Protein AF-A0A2W1A8T0-F1 (afdb_monomer_lite)

Foldseek 3Di:
DDPPPDCLPVVLVVLLVVLVVQLVVLCVQLVVCVVVVVNVVSVVSNVSNVVSVVSNVVSVVVRDDPPDPDD

Secondary structure (DSSP, 8-state):
---------HHHHHHHHHHHHHHHHHHHHHHHHHHTT-HHHHHHHHHTHHHHHHHHHHHHHHS--TTS---

Sequence (71 aa):
MSIQQPRIPAAAVVMRVVSILGMGMSSSAAVLLLVGAEWLWAGVSVAAFVPFLVMMYLVDRMIPDPRSPRT

pLDDT: mean 85.58, std 13.02, range [48.84, 96.56]

Radius of gyration: 17.26 Å; chains: 1; bounding box: 49×28×41 Å

Structure (mmCIF, N/CA/C/O backbone):
data_AF-A0A2W1A8T0-F1
#
_entry.id   AF-A0A2W1A8T0-F1
#
loop_
_atom_site.group_PDB
_atom_site.id
_atom_site.type_symbol
_atom_site.label_atom_id
_atom_site.label_alt_id
_atom_site.label_comp_id
_atom_site.label_asym_id
_atom_site.label_entity_id
_atom_site.label_seq_id
_atom_site.pdbx_PDB_ins_code
_atom_site.Cartn_x
_atom_site.Cartn_y
_atom_site.Cartn_z
_atom_site.occupancy
_atom_site.B_iso_or_equiv
_atom_site.auth_seq_id
_atom_site.auth_comp_id
_atom_site.auth_asym_id
_atom_site.auth_atom_id
_atom_site.pdbx_PDB_model_num
ATOM 1 N N . MET A 1 1 ? -24.477 23.768 24.806 1.00 48.84 1 MET A N 1
ATOM 2 C CA . MET A 1 1 ? -24.432 23.044 23.519 1.00 48.84 1 MET A CA 1
ATOM 3 C C . MET A 1 1 ? -23.151 22.217 23.514 1.00 48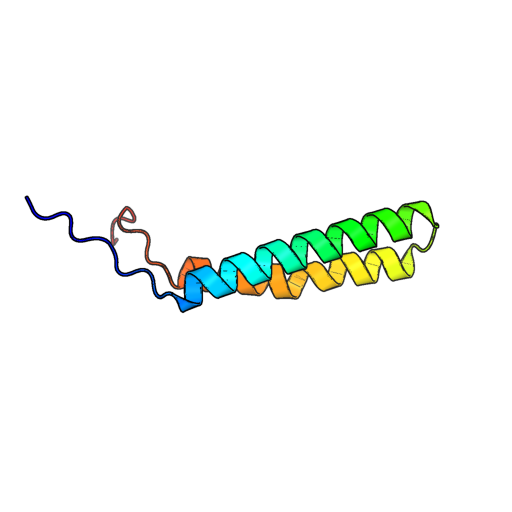.84 1 MET A C 1
ATOM 5 O O . MET A 1 1 ? -22.088 22.750 23.230 1.00 48.84 1 MET A O 1
ATOM 9 N N . SER A 1 2 ? -23.199 20.977 24.004 1.00 54.25 2 SER A N 1
ATOM 10 C CA . SER A 1 2 ? -22.017 20.111 24.090 1.00 54.25 2 SER A CA 1
ATOM 11 C C . SER A 1 2 ? -21.683 19.576 22.698 1.00 54.25 2 SER A C 1
ATOM 13 O O . SER A 1 2 ? -22.510 18.919 22.070 1.00 54.25 2 SER A O 1
ATOM 15 N N . ILE A 1 3 ? -20.479 19.870 22.201 1.00 60.16 3 ILE A N 1
ATOM 16 C CA . ILE A 1 3 ? -19.957 19.271 20.970 1.00 60.16 3 ILE A CA 1
ATOM 17 C C . ILE A 1 3 ? -19.708 17.794 21.273 1.00 60.16 3 ILE A C 1
ATOM 19 O O . ILE A 1 3 ? -18.697 17.426 21.868 1.00 60.16 3 ILE A O 1
ATOM 23 N N . GLN A 1 4 ? -20.665 16.944 20.913 1.00 58.94 4 GLN A N 1
ATOM 24 C CA . GLN A 1 4 ? -20.499 15.500 20.961 1.00 58.94 4 GLN A CA 1
ATOM 25 C C . GLN A 1 4 ? -19.540 15.132 19.819 1.00 58.94 4 GLN A C 1
ATOM 27 O O . GLN A 1 4 ? -19.958 14.935 18.681 1.00 58.94 4 GLN A O 1
ATOM 32 N N . GLN A 1 5 ? -18.230 15.149 20.090 1.00 65.19 5 GLN A N 1
ATOM 33 C CA . GLN A 1 5 ? -17.233 14.733 19.107 1.00 65.19 5 GLN A CA 1
ATOM 34 C C . GLN A 1 5 ? -17.535 13.287 18.687 1.00 65.19 5 GLN A C 1
ATOM 36 O O . GLN A 1 5 ? -17.646 12.420 19.564 1.00 65.19 5 GLN A O 1
ATOM 41 N N . PRO A 1 6 ? -17.668 13.002 17.377 1.00 66.19 6 PRO A N 1
ATOM 42 C CA . PRO A 1 6 ? -17.722 11.633 16.893 1.00 66.19 6 PRO A CA 1
ATOM 43 C C . PRO A 1 6 ? -16.499 10.900 17.440 1.00 66.19 6 PRO A C 1
ATOM 45 O O . PRO A 1 6 ? -15.366 11.324 17.204 1.00 66.19 6 PRO A O 1
ATOM 48 N N . ARG A 1 7 ? -16.711 9.836 18.221 1.00 71.25 7 ARG A N 1
ATOM 49 C CA . ARG A 1 7 ? -15.609 9.011 18.726 1.00 71.25 7 ARG A CA 1
ATOM 50 C C . ARG A 1 7 ? -15.037 8.226 17.552 1.00 71.25 7 ARG A C 1
ATOM 52 O O . ARG A 1 7 ? -15.447 7.097 17.302 1.00 71.25 7 ARG A O 1
ATOM 59 N N . ILE A 1 8 ? -14.124 8.845 16.809 1.00 73.81 8 ILE A N 1
ATOM 60 C CA . ILE A 1 8 ? -13.362 8.156 15.773 1.00 73.81 8 ILE A CA 1
ATOM 61 C C . ILE A 1 8 ? -12.475 7.142 16.502 1.00 73.81 8 ILE A C 1
ATOM 63 O O . ILE A 1 8 ? -11.704 7.535 17.383 1.00 73.81 8 ILE A O 1
ATOM 67 N N . PRO A 1 9 ? -12.582 5.842 16.191 1.00 81.88 9 PRO A N 1
ATOM 68 C CA . PRO A 1 9 ? -11.734 4.850 16.826 1.00 81.88 9 PRO A CA 1
ATOM 69 C C . PRO A 1 9 ? -10.271 5.147 16.479 1.00 81.88 9 PRO A C 1
ATOM 71 O O . PRO A 1 9 ? -9.933 5.334 15.311 1.00 81.88 9 PRO A O 1
ATOM 74 N N . ALA A 1 10 ? -9.389 5.163 17.485 1.00 85.88 10 ALA A N 1
ATOM 75 C CA . ALA A 1 10 ? -7.959 5.431 17.290 1.00 85.88 10 ALA A CA 1
ATOM 76 C C . ALA A 1 10 ? -7.329 4.489 16.244 1.00 85.88 10 ALA A C 1
ATOM 78 O O . ALA A 1 10 ? -6.472 4.902 15.466 1.00 85.88 10 ALA A O 1
ATOM 79 N N . ALA A 1 11 ? -7.830 3.252 16.158 1.00 86.31 11 ALA A N 1
ATOM 80 C CA . ALA A 1 11 ? -7.440 2.282 15.142 1.00 86.31 11 ALA A CA 1
ATOM 81 C C . ALA A 1 11 ? -7.649 2.795 13.705 1.00 86.31 11 ALA A C 1
ATOM 83 O O . ALA A 1 11 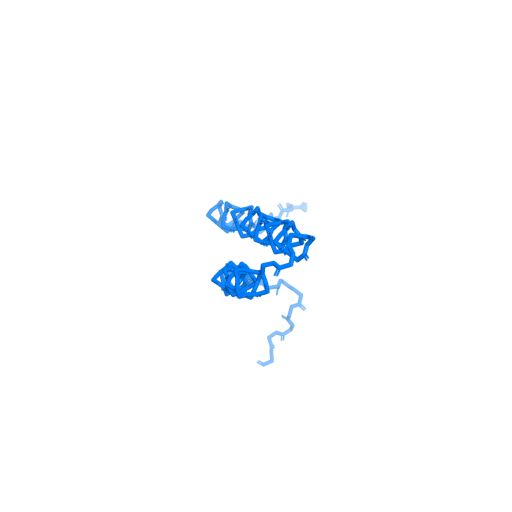? -6.778 2.597 12.865 1.00 86.31 11 ALA A O 1
ATOM 84 N N . ALA A 1 12 ? -8.742 3.506 13.411 1.00 88.94 12 ALA A N 1
ATOM 85 C CA . ALA A 1 12 ? -8.9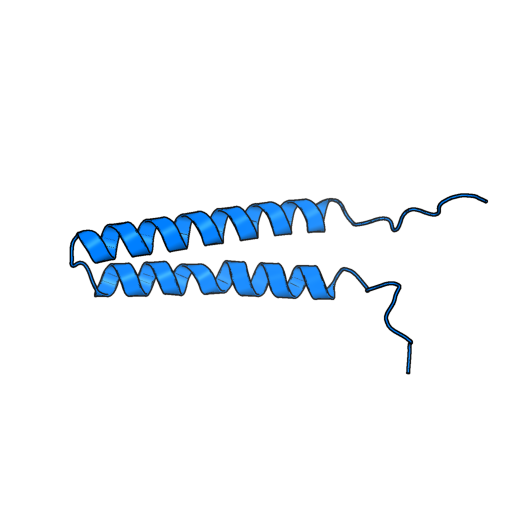84 4.045 12.071 1.00 88.94 12 ALA A CA 1
ATOM 86 C C . ALA A 1 12 ? -7.948 5.112 11.687 1.00 88.94 12 ALA A C 1
ATOM 88 O O . ALA A 1 12 ? -7.487 5.151 10.548 1.00 88.94 12 ALA A O 1
ATOM 89 N N . VAL A 1 13 ? -7.525 5.941 12.646 1.00 89.56 13 VAL A N 1
ATOM 90 C CA . VAL A 1 13 ? -6.471 6.942 12.421 1.00 89.56 13 VAL A CA 1
ATOM 91 C C . VAL A 1 13 ? -5.142 6.257 12.112 1.00 89.56 13 VAL A C 1
ATOM 93 O O . VAL A 1 13 ? -4.503 6.589 11.115 1.00 89.56 13 VAL A O 1
ATOM 96 N N . VAL A 1 14 ? -4.759 5.259 12.913 1.00 92.94 14 VAL A N 1
ATOM 97 C CA . VAL A 1 14 ? -3.527 4.484 12.692 1.00 92.94 14 VAL A CA 1
ATOM 98 C C . VAL A 1 14 ? -3.552 3.808 11.321 1.00 92.94 14 VAL A C 1
ATOM 100 O O . VAL A 1 14 ? -2.596 3.929 10.558 1.00 92.94 14 VAL A O 1
ATOM 103 N N . MET A 1 15 ? -4.663 3.162 10.966 1.00 92.50 15 MET A N 1
ATOM 104 C CA . MET A 1 15 ? -4.809 2.471 9.684 1.00 92.50 15 MET A CA 1
ATOM 105 C C . MET A 1 15 ? -4.713 3.431 8.490 1.00 92.50 15 MET A C 1
ATOM 107 O O . MET A 1 15 ? -4.091 3.087 7.483 1.00 92.50 15 MET A O 1
ATOM 111 N N . ARG A 1 16 ? -5.251 4.655 8.601 1.00 91.75 16 ARG A N 1
ATOM 112 C CA . ARG A 1 16 ? -5.077 5.697 7.573 1.00 91.75 16 ARG A CA 1
ATOM 113 C C . ARG A 1 16 ? -3.620 6.113 7.428 1.00 91.75 16 ARG A C 1
ATOM 115 O O . ARG A 1 16 ? -3.122 6.153 6.309 1.00 91.75 16 ARG A O 1
ATOM 122 N N . VAL A 1 17 ? -2.933 6.386 8.537 1.00 94.31 17 VAL A N 1
ATOM 123 C CA . VAL A 1 17 ? -1.514 6.779 8.513 1.00 94.31 17 VAL A CA 1
ATOM 124 C C . VAL A 1 17 ? -0.668 5.690 7.855 1.00 94.31 17 VAL A C 1
ATOM 126 O O . VAL A 1 17 ? 0.093 5.984 6.938 1.00 94.31 17 VAL A O 1
ATOM 129 N N . VAL A 1 18 ? -0.857 4.428 8.252 1.00 95.44 18 VAL A N 1
ATOM 130 C CA . VAL A 1 18 ? -0.153 3.285 7.649 1.00 95.44 18 VAL A CA 1
ATOM 131 C C . VAL A 1 18 ? -0.454 3.174 6.153 1.00 95.44 18 VAL A C 1
ATOM 133 O O . VAL A 1 18 ? 0.465 2.974 5.364 1.00 95.44 18 VAL A O 1
ATOM 136 N N . SER A 1 19 ? -1.714 3.360 5.749 1.00 94.25 19 SER A N 1
ATOM 137 C CA . SER A 1 19 ? -2.108 3.296 4.336 1.00 94.25 19 SER A CA 1
ATOM 138 C C . SER A 1 19 ? -1.453 4.402 3.507 1.00 94.25 19 SER A C 1
ATOM 140 O O . SER A 1 19 ? -0.921 4.125 2.437 1.00 94.25 19 SER A O 1
ATOM 142 N N . ILE A 1 20 ? -1.443 5.642 4.004 1.00 94.75 20 ILE A N 1
ATOM 143 C CA . ILE A 1 20 ? -0.826 6.787 3.318 1.00 94.75 20 ILE A CA 1
ATOM 144 C C . ILE A 1 20 ? 0.687 6.583 3.181 1.00 94.75 20 ILE A C 1
ATOM 146 O O . ILE A 1 20 ? 1.238 6.802 2.103 1.00 94.75 20 ILE A O 1
ATOM 150 N N . LEU A 1 21 ? 1.355 6.137 4.249 1.00 96.56 21 LEU A N 1
ATOM 151 C CA . LEU A 1 21 ? 2.796 5.876 4.225 1.00 96.56 21 LEU A CA 1
ATOM 152 C C . LEU A 1 21 ? 3.152 4.734 3.268 1.00 96.56 21 LEU A C 1
ATOM 154 O O . LEU A 1 21 ? 4.090 4.870 2.484 1.00 96.56 21 LEU A O 1
ATOM 158 N N . GLY A 1 22 ? 2.388 3.639 3.301 1.00 94.00 22 GLY A N 1
ATOM 159 C CA . GLY A 1 22 ? 2.572 2.504 2.399 1.00 94.00 22 GLY A CA 1
ATOM 160 C C . GLY A 1 22 ? 2.399 2.901 0.936 1.00 94.00 22 GLY A C 1
ATOM 161 O O . GLY A 1 22 ? 3.278 2.641 0.119 1.00 94.00 22 GLY A O 1
ATOM 162 N N . MET A 1 23 ? 1.325 3.632 0.625 1.00 95.75 23 MET A N 1
ATOM 163 C CA . MET A 1 23 ? 1.092 4.194 -0.706 1.00 95.75 23 MET A CA 1
ATOM 164 C C . MET A 1 23 ? 2.248 5.097 -1.156 1.00 95.75 23 MET A C 1
ATOM 166 O O . MET A 1 23 ? 2.801 4.889 -2.234 1.00 95.75 23 MET A O 1
ATOM 170 N N . GLY A 1 24 ? 2.668 6.051 -0.319 1.00 95.88 24 GLY A N 1
ATOM 171 C CA . GLY A 1 24 ? 3.766 6.967 -0.640 1.00 95.88 24 GLY A CA 1
ATOM 172 C C . GLY A 1 24 ? 5.103 6.257 -0.887 1.00 95.88 24 GLY A C 1
ATOM 173 O O . GLY A 1 24 ? 5.832 6.611 -1.819 1.00 95.88 24 GLY A O 1
ATOM 174 N N . MET A 1 25 ? 5.419 5.225 -0.098 1.00 95.50 25 MET A N 1
ATOM 175 C CA . MET A 1 25 ? 6.605 4.392 -0.327 1.00 95.50 25 MET A CA 1
ATOM 176 C C . MET A 1 25 ? 6.504 3.610 -1.637 1.00 95.50 25 MET A C 1
ATOM 178 O O . MET A 1 25 ? 7.438 3.654 -2.436 1.00 95.50 25 MET A O 1
ATOM 182 N N . SER A 1 26 ? 5.376 2.944 -1.891 1.00 95.12 26 SER A N 1
ATOM 183 C CA . SER A 1 26 ? 5.152 2.182 -3.123 1.00 95.12 26 SER A CA 1
ATOM 184 C C . SER A 1 26 ? 5.237 3.062 -4.373 1.00 95.12 26 SER A C 1
ATOM 186 O O . SER A 1 26 ? 5.897 2.678 -5.339 1.00 95.12 26 SER A O 1
ATOM 188 N N . SER A 1 27 ? 4.652 4.266 -4.354 1.00 94.06 27 SER A N 1
ATOM 189 C CA . SER A 1 27 ? 4.769 5.206 -5.477 1.00 94.06 27 SER A CA 1
ATOM 190 C C . SER A 1 27 ? 6.197 5.706 -5.668 1.00 94.06 27 SER A C 1
ATOM 192 O O . SER A 1 27 ? 6.666 5.791 -6.800 1.00 94.06 27 SER A O 1
ATOM 194 N N . SER A 1 28 ? 6.908 6.005 -4.577 1.00 96.56 28 SER A N 1
ATOM 195 C CA . SER A 1 28 ? 8.300 6.465 -4.656 1.00 96.56 28 SER A CA 1
ATOM 196 C C . SER A 1 28 ? 9.210 5.376 -5.230 1.00 96.56 28 SER A C 1
ATOM 198 O O . SER A 1 28 ? 9.996 5.647 -6.135 1.00 96.56 28 SER A O 1
ATOM 200 N N . ALA A 1 29 ? 9.055 4.130 -4.770 1.00 94.88 29 ALA A N 1
ATOM 201 C CA . ALA A 1 29 ? 9.784 2.980 -5.297 1.00 94.88 29 ALA A CA 1
ATOM 202 C C . ALA A 1 29 ? 9.485 2.748 -6.785 1.00 94.88 29 ALA A C 1
ATOM 204 O O . ALA A 1 29 ? 10.412 2.564 -7.571 1.00 94.88 29 ALA A O 1
ATOM 205 N N . ALA A 1 30 ? 8.214 2.827 -7.192 1.00 94.69 30 ALA A N 1
ATOM 206 C CA . ALA A 1 30 ? 7.827 2.687 -8.592 1.00 94.69 30 ALA A CA 1
ATOM 207 C C . ALA A 1 30 ? 8.499 3.739 -9.488 1.00 94.69 30 ALA A C 1
ATOM 209 O O . ALA A 1 30 ? 9.032 3.388 -10.538 1.00 94.69 30 ALA A O 1
ATOM 210 N N . VAL A 1 31 ? 8.529 5.009 -9.066 1.00 95.25 31 VAL A N 1
ATOM 211 C CA . VAL A 1 31 ? 9.201 6.084 -9.816 1.00 95.25 31 VAL A CA 1
ATOM 212 C C . VAL A 1 31 ? 10.704 5.827 -9.923 1.00 95.25 31 VAL A C 1
ATOM 214 O O . VAL A 1 31 ? 11.255 5.929 -11.016 1.00 95.25 31 VAL A O 1
ATOM 217 N N . LEU A 1 32 ? 11.368 5.447 -8.828 1.00 96.00 32 LEU A N 1
ATOM 218 C CA . LEU A 1 32 ? 12.806 5.147 -8.844 1.00 96.00 32 LEU A CA 1
ATOM 219 C C . LEU A 1 32 ? 13.141 3.965 -9.766 1.00 96.00 32 LEU A C 1
ATOM 221 O O . LEU A 1 32 ? 14.123 4.017 -10.504 1.00 96.00 32 LEU A O 1
ATOM 225 N N . LEU A 1 33 ? 12.307 2.925 -9.772 1.00 94.94 33 LEU A N 1
ATOM 226 C CA . LEU A 1 33 ? 12.482 1.762 -10.644 1.00 94.94 33 LEU A CA 1
ATOM 227 C C . LEU A 1 33 ? 12.221 2.097 -12.116 1.00 94.94 33 LEU A C 1
ATOM 229 O O . LEU A 1 33 ? 12.945 1.614 -12.984 1.00 94.94 33 LEU A O 1
ATOM 233 N N . LEU A 1 34 ? 11.255 2.974 -12.407 1.00 93.75 34 LEU A N 1
ATOM 234 C CA . LEU A 1 34 ? 11.041 3.498 -13.761 1.00 93.75 34 LEU A CA 1
ATOM 235 C C . LEU A 1 34 ? 12.249 4.297 -14.257 1.00 93.75 34 LEU A C 1
ATOM 237 O O . LEU A 1 34 ? 12.642 4.140 -15.411 1.00 93.75 34 LEU A O 1
ATOM 241 N N . VAL A 1 35 ? 12.872 5.105 -13.391 1.00 95.50 35 VAL A N 1
ATOM 242 C CA . VAL A 1 35 ? 14.113 5.829 -13.722 1.00 95.50 35 VAL A CA 1
ATOM 243 C C . VAL A 1 35 ? 15.250 4.854 -14.051 1.00 95.50 35 VAL A C 1
ATOM 245 O O . VAL A 1 35 ? 16.021 5.108 -14.972 1.00 95.50 35 VAL A O 1
ATOM 248 N N . GLY A 1 36 ? 15.326 3.721 -13.349 1.00 94.06 36 GLY A N 1
ATOM 249 C CA . GLY A 1 36 ? 16.283 2.645 -13.623 1.00 94.06 36 GLY A CA 1
ATOM 250 C C . GLY A 1 36 ? 15.944 1.746 -14.821 1.00 94.06 36 GLY A C 1
ATOM 251 O O . GLY A 1 36 ? 16.680 0.798 -15.061 1.00 94.06 36 GLY A O 1
ATOM 252 N N . ALA A 1 37 ? 14.856 2.012 -15.559 1.00 91.06 37 ALA A N 1
ATOM 253 C CA . ALA A 1 37 ? 14.324 1.157 -16.632 1.00 91.06 37 ALA A CA 1
ATOM 254 C C . ALA A 1 37 ? 13.935 -0.277 -16.194 1.00 91.06 37 ALA A C 1
ATOM 256 O O . ALA A 1 37 ? 13.811 -1.184 -17.018 1.00 91.06 37 ALA A O 1
ATOM 257 N N . GLU A 1 38 ? 13.658 -0.476 -14.904 1.00 93.00 38 GLU A N 1
ATOM 258 C CA . GLU A 1 38 ? 13.233 -1.747 -14.310 1.00 93.00 38 GLU A CA 1
ATOM 259 C C . GLU A 1 38 ? 11.701 -1.890 -14.364 1.00 93.00 38 GLU A C 1
ATOM 261 O O . GLU A 1 38 ? 11.000 -1.881 -13.348 1.00 93.00 38 GLU A O 1
ATOM 266 N N . TRP A 1 39 ? 11.154 -2.001 -15.578 1.00 89.19 39 TRP A N 1
ATOM 267 C CA . TRP A 1 39 ? 9.707 -1.939 -15.845 1.00 89.19 39 TRP A CA 1
ATOM 268 C C . TRP A 1 39 ? 8.874 -2.972 -15.073 1.00 89.19 39 TRP A C 1
ATOM 270 O O . TRP A 1 39 ? 7.786 -2.656 -14.590 1.00 89.19 39 TRP A O 1
ATOM 280 N N . LEU A 1 40 ? 9.383 -4.201 -14.929 1.00 93.88 40 LEU A N 1
ATOM 281 C CA . LEU A 1 40 ? 8.692 -5.265 -14.192 1.00 93.88 40 LEU A CA 1
ATOM 282 C C . LEU A 1 40 ? 8.589 -4.930 -12.701 1.00 93.88 40 LEU A C 1
ATOM 284 O O . LEU A 1 40 ? 7.505 -4.999 -12.123 1.00 93.88 40 LEU A O 1
ATOM 288 N N . TRP A 1 41 ? 9.697 -4.515 -12.088 1.00 92.19 41 TRP A N 1
ATOM 289 C CA . TRP A 1 41 ? 9.736 -4.158 -10.670 1.00 92.19 41 TRP A CA 1
ATOM 290 C C . TRP A 1 41 ? 8.964 -2.876 -10.373 1.00 92.19 41 TRP A C 1
ATOM 292 O O . TRP A 1 41 ? 8.330 -2.770 -9.318 1.00 92.19 41 TRP A O 1
ATOM 302 N N . ALA A 1 42 ? 8.948 -1.928 -11.310 1.00 91.50 42 ALA A N 1
ATOM 303 C CA . ALA A 1 42 ? 8.063 -0.775 -11.244 1.00 91.50 42 ALA A CA 1
ATOM 304 C C . ALA A 1 42 ? 6.590 -1.213 -11.206 1.00 91.50 42 ALA A C 1
ATOM 306 O O . ALA A 1 42 ? 5.843 -0.770 -10.334 1.00 91.50 42 ALA A O 1
ATOM 307 N N . GLY A 1 43 ? 6.191 -2.146 -12.078 1.00 93.62 43 GLY A N 1
ATOM 308 C CA . GLY A 1 43 ? 4.850 -2.736 -12.074 1.00 93.62 43 GLY A CA 1
ATOM 309 C C . GLY A 1 43 ? 4.502 -3.421 -10.748 1.00 93.62 43 GLY A C 1
ATOM 310 O O . GLY A 1 43 ? 3.431 -3.176 -10.192 1.00 93.62 43 GLY A O 1
ATOM 311 N N . VAL A 1 44 ? 5.424 -4.211 -10.187 1.00 95.19 44 VAL A N 1
ATOM 312 C CA . VAL A 1 44 ? 5.253 -4.847 -8.865 1.00 95.19 44 VAL A CA 1
ATOM 313 C C . VAL A 1 44 ? 5.106 -3.802 -7.755 1.00 95.19 44 VAL A C 1
ATOM 315 O O . VAL A 1 44 ? 4.262 -3.951 -6.873 1.00 95.19 44 VAL A O 1
ATOM 318 N N . SER A 1 45 ? 5.873 -2.714 -7.811 1.00 93.50 45 SER A N 1
ATOM 319 C CA . SER A 1 45 ? 5.800 -1.635 -6.818 1.00 93.50 45 SER A CA 1
ATOM 320 C C . SER A 1 45 ? 4.476 -0.875 -6.887 1.00 93.50 45 SER A C 1
ATOM 322 O O . SER A 1 45 ? 3.905 -0.539 -5.851 1.00 93.50 45 SER A O 1
ATOM 324 N N . VAL A 1 46 ? 3.930 -0.670 -8.089 1.00 94.06 46 VAL A N 1
ATOM 325 C CA . VAL A 1 46 ? 2.570 -0.139 -8.264 1.00 94.06 46 VAL A CA 1
ATOM 326 C C . VAL A 1 46 ? 1.525 -1.134 -7.757 1.00 94.06 46 VAL A C 1
ATOM 328 O O . VAL A 1 46 ? 0.573 -0.734 -7.095 1.00 94.06 46 VAL A O 1
ATOM 331 N N . ALA A 1 47 ? 1.698 -2.437 -7.988 1.00 94.62 47 ALA A N 1
ATOM 332 C CA . ALA A 1 47 ? 0.786 -3.448 -7.454 1.00 94.62 47 ALA A CA 1
ATOM 333 C C . ALA A 1 47 ? 0.789 -3.481 -5.912 1.00 94.62 47 ALA A C 1
ATOM 335 O O . ALA A 1 47 ? -0.260 -3.679 -5.298 1.00 94.62 47 ALA A O 1
ATOM 336 N N . ALA A 1 48 ? 1.928 -3.193 -5.272 1.00 93.81 48 ALA A N 1
ATOM 337 C CA . ALA A 1 48 ? 2.031 -3.057 -3.817 1.00 93.81 48 ALA A CA 1
ATOM 338 C C . ALA A 1 48 ? 1.200 -1.888 -3.247 1.00 93.81 48 ALA A C 1
ATOM 340 O O . ALA A 1 48 ? 0.928 -1.856 -2.050 1.00 93.81 48 ALA A O 1
ATOM 341 N N . PHE A 1 49 ? 0.725 -0.973 -4.094 1.00 92.94 49 PHE A N 1
ATOM 342 C CA . PHE A 1 49 ? -0.195 0.101 -3.721 1.00 92.94 49 PHE A CA 1
ATOM 343 C C . PHE A 1 49 ? -1.605 -0.420 -3.393 1.00 92.94 49 PHE A C 1
ATOM 345 O O . PHE A 1 49 ? -2.295 0.124 -2.529 1.00 92.94 49 PHE A O 1
ATOM 352 N N . VAL A 1 50 ? -2.030 -1.498 -4.061 1.00 94.88 50 VAL A N 1
ATOM 353 C CA . VAL A 1 50 ? -3.380 -2.074 -3.964 1.00 94.88 50 VAL A CA 1
ATOM 354 C C . VAL A 1 50 ? -3.784 -2.449 -2.533 1.00 94.88 50 VAL A C 1
ATOM 356 O O . VAL A 1 50 ? -4.858 -2.014 -2.116 1.00 94.88 50 VAL A O 1
ATOM 359 N N . PRO A 1 51 ? -2.994 -3.201 -1.738 1.00 93.69 51 PRO A N 1
ATOM 360 C CA . PRO A 1 51 ? -3.397 -3.555 -0.375 1.00 93.69 51 PRO A CA 1
ATOM 361 C C . PRO A 1 51 ? -3.632 -2.328 0.514 1.00 93.69 51 PRO A C 1
ATOM 363 O O . PRO A 1 51 ? -4.599 -2.303 1.275 1.00 93.69 51 PRO A O 1
ATOM 366 N N . PHE A 1 52 ? -2.815 -1.279 0.384 1.00 93.38 52 PHE A N 1
ATOM 367 C CA . PHE A 1 52 ? -3.007 -0.039 1.140 1.00 93.38 52 PHE A CA 1
ATOM 368 C C . PHE A 1 52 ? -4.247 0.728 0.680 1.00 93.38 52 PHE A C 1
ATOM 370 O O . PHE A 1 52 ? -4.961 1.301 1.503 1.00 93.38 52 PHE A O 1
ATOM 377 N N . LEU A 1 53 ? -4.542 0.706 -0.620 1.00 92.50 53 LEU A N 1
ATOM 378 C CA . LEU A 1 53 ? -5.742 1.322 -1.175 1.00 92.50 53 LEU A CA 1
ATOM 379 C C . LEU A 1 53 ? -7.014 0.616 -0.684 1.00 92.50 53 LEU A C 1
ATOM 381 O O . LEU A 1 53 ? -7.965 1.275 -0.264 1.00 92.50 53 LEU A O 1
ATOM 385 N N . VAL A 1 54 ? -7.004 -0.720 -0.645 1.00 93.81 54 VAL A N 1
ATOM 386 C CA . VAL A 1 54 ? -8.088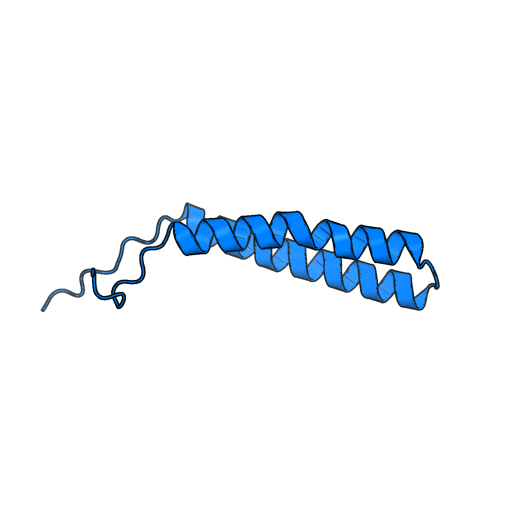 -1.515 -0.046 1.00 93.81 54 VAL A CA 1
ATOM 387 C C . VAL A 1 54 ? -8.224 -1.203 1.443 1.00 93.81 54 VAL A C 1
ATOM 389 O O . VAL A 1 54 ? -9.335 -0.998 1.927 1.00 93.81 54 VAL A O 1
ATOM 392 N N . MET A 1 55 ? -7.111 -1.119 2.171 1.00 92.38 55 MET A N 1
ATOM 393 C CA . MET A 1 55 ? -7.124 -0.799 3.596 1.00 92.38 55 MET A CA 1
ATOM 394 C C . MET A 1 55 ? -7.740 0.577 3.868 1.00 92.38 55 MET A C 1
ATOM 396 O O . MET A 1 55 ? -8.620 0.693 4.720 1.00 92.38 55 MET A O 1
ATOM 400 N N . MET A 1 56 ? -7.355 1.594 3.097 1.00 91.88 56 MET A N 1
ATOM 401 C CA . MET A 1 56 ? -7.938 2.935 3.176 1.00 91.88 56 MET A CA 1
ATOM 402 C 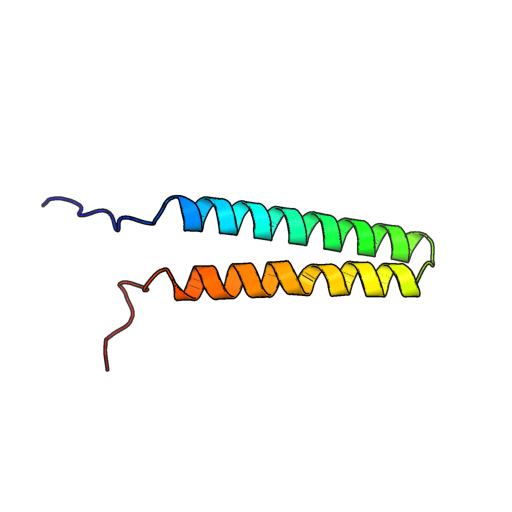C . MET A 1 56 ? -9.448 2.913 2.908 1.00 91.88 56 MET A C 1
ATOM 404 O O . MET A 1 56 ? -10.228 3.460 3.686 1.00 91.88 56 MET A O 1
ATOM 408 N N . TYR A 1 57 ? -9.866 2.208 1.856 1.00 92.31 57 TYR A N 1
ATOM 409 C CA . TYR A 1 57 ? -11.274 2.065 1.497 1.00 92.31 57 TYR A CA 1
ATOM 410 C C . TYR A 1 57 ? -12.112 1.406 2.603 1.00 92.31 57 TYR A C 1
ATOM 412 O O . TYR A 1 57 ? -13.230 1.838 2.896 1.00 92.31 57 TYR A O 1
ATOM 420 N N . LEU A 1 58 ? -11.572 0.368 3.247 1.00 90.81 58 LEU A N 1
ATOM 421 C CA . LEU A 1 58 ? -12.232 -0.291 4.373 1.00 90.81 58 LEU A CA 1
ATOM 422 C C . LEU A 1 58 ? -12.374 0.654 5.569 1.00 90.81 58 LEU A C 1
ATOM 424 O O . LEU A 1 58 ? -13.436 0.687 6.188 1.00 90.81 58 LEU A O 1
ATOM 428 N N . VAL A 1 59 ? -11.340 1.442 5.872 1.00 88.88 59 VAL A N 1
ATOM 429 C CA . VAL A 1 59 ? -11.385 2.413 6.972 1.00 88.88 59 VAL A CA 1
ATOM 430 C C . VAL A 1 59 ? -12.434 3.494 6.721 1.00 88.88 59 VAL A C 1
ATOM 432 O O . VAL A 1 59 ? -13.170 3.848 7.642 1.00 88.88 59 VAL A O 1
ATOM 435 N N . ASP A 1 60 ? -12.553 3.979 5.487 1.00 85.88 60 ASP A N 1
ATOM 436 C CA . ASP A 1 60 ? -13.554 4.988 5.137 1.00 85.88 60 ASP A CA 1
ATOM 437 C C . ASP A 1 60 ? -14.982 4.465 5.296 1.00 85.88 60 ASP A C 1
ATOM 439 O O . ASP A 1 60 ? -15.849 5.188 5.779 1.00 85.88 60 ASP A O 1
ATOM 443 N N . ARG A 1 61 ? -15.227 3.183 5.004 1.00 83.38 61 ARG A N 1
ATOM 444 C CA . ARG A 1 61 ? -16.530 2.558 5.278 1.00 83.38 61 ARG A CA 1
ATOM 445 C C . ARG A 1 61 ? -16.818 2.351 6.764 1.00 83.38 61 ARG A C 1
ATOM 447 O O . ARG A 1 61 ? -17.984 2.289 7.146 1.00 83.38 61 ARG A O 1
ATOM 454 N N . MET A 1 62 ? -15.788 2.225 7.598 1.00 77.38 62 MET A N 1
ATOM 455 C CA . MET A 1 62 ? -15.953 2.067 9.047 1.00 77.38 62 MET A CA 1
ATOM 456 C C . MET A 1 62 ? -16.275 3.377 9.765 1.00 77.38 62 MET A C 1
ATOM 458 O O . MET A 1 62 ? -16.704 3.327 10.916 1.00 77.38 62 MET A O 1
ATOM 462 N N . ILE A 1 63 ? -16.059 4.532 9.133 1.00 74.25 63 ILE A N 1
ATOM 463 C CA . ILE A 1 63 ? -16.388 5.844 9.695 1.00 74.25 63 ILE A CA 1
ATOM 464 C C . ILE A 1 63 ? -17.698 6.302 9.041 1.00 74.25 63 ILE A C 1
ATOM 466 O O . ILE A 1 63 ? -17.671 6.783 7.910 1.00 74.25 63 ILE A O 1
ATOM 470 N N . PRO A 1 64 ? -18.859 6.163 9.711 1.00 66.19 64 PRO A N 1
ATOM 471 C CA . PRO A 1 64 ? -20.125 6.606 9.147 1.00 66.19 64 PRO A CA 1
ATOM 472 C C . PRO A 1 64 ? -20.093 8.121 8.966 1.00 66.19 64 PRO A C 1
ATOM 474 O O . PRO A 1 64 ? -19.829 8.849 9.926 1.00 66.19 64 PRO A O 1
ATOM 477 N N . ASP A 1 65 ? -20.368 8.598 7.753 1.00 65.19 65 ASP A N 1
ATOM 478 C CA . ASP A 1 65 ? -20.470 10.028 7.490 1.00 65.19 65 ASP A CA 1
ATOM 479 C C . ASP A 1 65 ? -21.729 10.578 8.191 1.00 65.19 65 ASP A C 1
ATOM 481 O O . ASP A 1 65 ? -22.850 10.184 7.830 1.00 65.19 65 ASP A O 1
ATOM 485 N N . PRO A 1 66 ? -21.591 11.480 9.185 1.00 63.12 66 PRO A N 1
ATOM 486 C CA . PRO A 1 66 ? -22.730 12.062 9.894 1.00 63.12 66 PRO A CA 1
ATOM 487 C C . PRO A 1 66 ? -23.623 12.925 8.990 1.00 63.12 66 PRO A C 1
ATOM 489 O O . PRO A 1 66 ? -24.692 13.346 9.427 1.00 63.12 66 PRO A O 1
ATOM 492 N N . ARG A 1 67 ? -23.198 13.205 7.750 1.00 65.62 67 ARG A N 1
ATOM 493 C CA . ARG A 1 67 ? -23.957 13.979 6.760 1.00 65.62 67 ARG A CA 1
ATOM 494 C C . ARG A 1 67 ? -24.712 13.123 5.745 1.00 65.62 67 ARG A C 1
ATOM 496 O O . ARG A 1 67 ? -25.419 13.693 4.921 1.00 65.62 67 ARG A O 1
ATOM 503 N N . SER A 1 68 ? -24.591 11.793 5.783 1.00 64.25 68 SER A N 1
ATOM 504 C CA . SER A 1 68 ? -25.374 10.935 4.887 1.00 64.25 68 SER A CA 1
ATO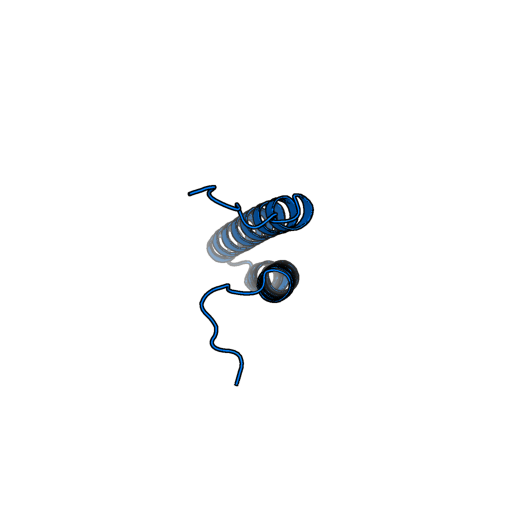M 505 C C . SER A 1 68 ? -26.836 10.862 5.368 1.00 64.25 68 SER A C 1
ATOM 507 O O . SER A 1 68 ? -27.091 10.403 6.487 1.00 64.25 68 SER A O 1
ATOM 509 N N . PRO A 1 69 ? -27.824 11.341 4.584 1.00 57.00 69 PRO A N 1
ATOM 510 C CA . PRO A 1 69 ? -29.221 11.144 4.928 1.00 57.00 69 PRO A CA 1
ATOM 511 C C . PRO A 1 69 ? -29.515 9.650 4.800 1.00 57.00 69 PRO A C 1
ATOM 513 O O . PRO A 1 69 ? -29.386 9.075 3.720 1.00 57.00 69 PRO A O 1
ATOM 516 N N . ARG A 1 70 ? -29.872 9.011 5.919 1.00 64.38 70 ARG A N 1
ATOM 517 C CA . ARG A 1 70 ? -30.419 7.650 5.905 1.00 64.38 70 ARG A CA 1
ATOM 518 C C . ARG A 1 70 ? -31.678 7.687 5.037 1.00 64.38 70 ARG A C 1
ATOM 520 O O . ARG A 1 70 ? -32.656 8.317 5.430 1.00 64.38 70 ARG A O 1
ATOM 527 N N . THR A 1 71 ? -31.598 7.086 3.856 1.00 66.69 71 THR A N 1
ATOM 528 C CA . THR A 1 71 ? -32.750 6.780 3.000 1.00 66.69 71 THR A CA 1
ATOM 529 C C . THR A 1 71 ? -33.119 5.322 3.184 1.00 66.69 71 THR A C 1
ATOM 531 O O . THR A 1 71 ? -32.200 4.526 3.494 1.00 66.69 71 THR A O 1
#